Protein AF-A0A536VBP3-F1 (afdb_monomer_lite)

Structure (mmCIF, N/CA/C/O backbone):
data_AF-A0A536VBP3-F1
#
_entry.id   AF-A0A536VBP3-F1
#
loop_
_atom_site.group_PDB
_atom_site.id
_atom_site.type_symbol
_atom_site.label_atom_id
_atom_site.label_alt_id
_atom_site.label_comp_id
_atom_site.label_asym_id
_atom_site.label_entity_id
_atom_site.label_seq_id
_atom_site.pdbx_PDB_ins_code
_atom_site.Cartn_x
_atom_site.Cartn_y
_atom_site.Cartn_z
_atom_site.occupancy
_atom_site.B_iso_or_equiv
_atom_site.auth_seq_id
_atom_site.auth_comp_id
_atom_site.auth_asym_id
_atom_site.auth_atom_id
_atom_site.pdbx_PDB_model_num
ATOM 1 N N . MET A 1 1 ? 56.788 -30.185 -2.863 1.00 43.50 1 MET A N 1
ATOM 2 C CA . MET A 1 1 ? 56.170 -29.031 -3.550 1.00 43.50 1 MET A CA 1
ATOM 3 C C . MET A 1 1 ? 54.667 -29.224 -3.449 1.00 43.50 1 MET A C 1
ATOM 5 O O . MET A 1 1 ? 54.115 -30.007 -4.206 1.00 43.50 1 MET A O 1
ATOM 9 N N . ASN A 1 2 ? 54.040 -28.633 -2.430 1.00 48.50 2 ASN A N 1
ATOM 10 C CA . ASN A 1 2 ? 52.617 -28.826 -2.147 1.00 48.50 2 ASN A CA 1
ATOM 11 C C . ASN A 1 2 ? 51.813 -27.799 -2.945 1.00 48.50 2 ASN A C 1
ATOM 13 O O . ASN A 1 2 ? 51.973 -26.596 -2.748 1.00 48.50 2 ASN A O 1
ATOM 17 N N . THR A 1 3 ? 50.977 -28.272 -3.861 1.00 55.91 3 THR A N 1
ATOM 18 C CA . THR A 1 3 ? 50.071 -27.443 -4.655 1.00 55.91 3 THR A CA 1
ATOM 19 C C . THR A 1 3 ? 48.880 -27.025 -3.797 1.00 55.91 3 THR A C 1
ATOM 21 O O . THR A 1 3 ? 48.034 -27.851 -3.457 1.00 55.91 3 THR A O 1
ATOM 24 N N . LEU A 1 4 ? 48.815 -25.740 -3.437 1.00 55.19 4 LEU A N 1
ATOM 25 C CA . LEU A 1 4 ? 47.603 -25.123 -2.903 1.00 55.19 4 LEU A CA 1
ATOM 26 C C . LEU A 1 4 ? 46.527 -25.162 -3.997 1.00 55.19 4 LEU A C 1
ATOM 28 O O . LEU A 1 4 ? 46.680 -24.530 -5.041 1.00 55.19 4 LEU A O 1
ATOM 32 N N . HIS A 1 5 ? 45.443 -25.900 -3.759 1.00 58.69 5 HIS A N 1
ATOM 33 C CA . HIS A 1 5 ? 44.241 -25.819 -4.583 1.00 58.69 5 HIS A CA 1
ATOM 34 C C . HIS A 1 5 ? 43.593 -24.438 -4.374 1.00 58.69 5 HIS A C 1
ATOM 36 O O . HIS A 1 5 ? 43.275 -24.097 -3.230 1.00 58.69 5 HIS A O 1
ATOM 42 N N . PRO A 1 6 ? 43.377 -23.631 -5.428 1.00 61.91 6 PRO A N 1
ATOM 43 C CA . PRO A 1 6 ? 42.576 -22.426 -5.301 1.00 61.91 6 PRO A CA 1
ATOM 44 C C . PRO A 1 6 ? 41.140 -22.843 -4.978 1.00 61.91 6 PRO A C 1
ATOM 46 O O . PRO A 1 6 ? 40.541 -23.640 -5.699 1.00 61.91 6 PRO A O 1
ATOM 49 N N . SER A 1 7 ? 40.605 -22.317 -3.875 1.00 60.69 7 SER A N 1
ATOM 50 C CA . SER A 1 7 ? 39.189 -22.417 -3.524 1.00 60.69 7 SER A CA 1
ATOM 51 C C . SER A 1 7 ? 38.380 -21.709 -4.610 1.00 60.69 7 SER A C 1
ATOM 53 O O . SER A 1 7 ? 38.203 -20.489 -4.599 1.00 60.69 7 SER A O 1
ATOM 55 N N . THR A 1 8 ? 37.974 -22.465 -5.623 1.00 67.31 8 THR A N 1
ATOM 56 C CA . THR A 1 8 ? 37.068 -21.994 -6.655 1.00 67.31 8 THR A CA 1
ATOM 57 C C . THR A 1 8 ? 35.692 -21.925 -6.024 1.00 67.31 8 THR A C 1
ATOM 59 O O . THR A 1 8 ? 35.078 -22.946 -5.728 1.00 67.31 8 THR A O 1
ATOM 62 N N . TRP A 1 9 ? 35.197 -20.708 -5.811 1.00 64.94 9 TRP A N 1
ATOM 63 C CA . TRP A 1 9 ? 33.783 -20.457 -5.567 1.00 64.94 9 TRP A CA 1
ATOM 64 C C . TRP A 1 9 ? 32.998 -20.884 -6.820 1.00 64.94 9 TRP A C 1
ATOM 66 O O . TRP A 1 9 ? 32.639 -20.056 -7.655 1.00 64.94 9 TRP A O 1
ATOM 76 N N . GLN A 1 10 ? 32.795 -22.193 -7.011 1.00 64.38 10 GLN A N 1
ATOM 77 C CA . GLN A 1 10 ? 31.894 -22.715 -8.030 1.00 64.38 10 GLN A CA 1
ATOM 78 C C . GLN A 1 10 ? 30.483 -22.294 -7.628 1.00 64.38 10 GLN A C 1
ATOM 80 O O . GLN A 1 10 ? 29.873 -22.882 -6.735 1.00 64.38 10 GLN A O 1
ATOM 85 N N . MET A 1 11 ? 29.954 -21.267 -8.293 1.00 59.00 11 MET A N 1
ATOM 86 C CA . MET A 1 11 ? 28.518 -21.050 -8.266 1.00 59.00 11 MET A CA 1
ATOM 87 C C . MET A 1 11 ? 27.846 -22.264 -8.916 1.00 59.00 11 MET A C 1
ATOM 89 O O . MET A 1 11 ? 28.272 -22.692 -9.994 1.00 59.00 11 MET A O 1
ATOM 93 N N . PRO A 1 12 ? 26.812 -22.840 -8.290 1.00 68.12 12 PRO A N 1
ATOM 94 C CA . PRO A 1 12 ? 26.062 -23.916 -8.908 1.00 68.12 12 PRO A CA 1
ATOM 95 C C . PRO A 1 12 ? 25.467 -23.408 -10.228 1.00 68.12 12 PRO A C 1
ATOM 97 O O . PRO A 1 12 ? 24.874 -22.331 -10.288 1.00 68.12 12 PRO A O 1
ATOM 100 N N . HIS A 1 13 ? 25.648 -24.186 -11.294 1.00 68.88 13 HIS A N 1
ATOM 101 C CA . HIS A 1 13 ? 25.190 -23.897 -12.661 1.00 68.88 13 HIS A CA 1
ATOM 102 C C . HIS A 1 13 ? 23.710 -23.481 -12.713 1.00 68.88 13 HIS A C 1
ATOM 104 O O . HIS A 1 13 ? 23.339 -22.583 -13.462 1.00 68.88 13 HIS A O 1
ATOM 110 N N . THR A 1 14 ? 22.894 -24.026 -11.807 1.00 74.19 14 THR A N 1
ATOM 111 C CA . THR A 1 14 ? 21.483 -23.664 -11.630 1.00 74.19 14 THR A CA 1
ATOM 112 C C . THR A 1 14 ? 21.259 -22.170 -11.369 1.00 74.19 14 THR A C 1
ATOM 114 O O . THR A 1 14 ? 20.297 -21.597 -11.883 1.00 74.19 14 THR A O 1
ATOM 117 N N . MET A 1 15 ? 22.142 -21.517 -10.606 1.00 74.44 15 MET A N 1
ATOM 118 C CA . MET A 1 15 ? 22.058 -20.082 -10.318 1.00 74.44 15 MET A CA 1
ATOM 119 C C . MET A 1 15 ? 22.503 -19.245 -11.517 1.00 74.44 15 MET A C 1
ATOM 121 O O . MET A 1 15 ? 21.865 -18.240 -11.826 1.00 74.44 15 MET A O 1
ATOM 125 N N . ALA A 1 16 ? 23.545 -19.675 -12.233 1.00 78.19 16 ALA A N 1
ATOM 126 C CA . ALA A 1 16 ? 24.001 -19.000 -13.448 1.00 78.19 16 ALA A CA 1
ATOM 127 C C . ALA A 1 16 ? 22.914 -19.015 -14.539 1.00 78.19 16 ALA A C 1
ATOM 129 O O . ALA A 1 16 ? 22.615 -17.976 -15.133 1.00 78.19 16 ALA A O 1
ATOM 130 N N . ASP A 1 17 ? 22.240 -20.153 -14.719 1.00 83.12 17 ASP A N 1
ATOM 131 C CA . ASP A 1 17 ? 21.129 -20.303 -15.664 1.00 83.12 17 ASP A CA 1
ATOM 132 C C . ASP A 1 17 ? 19.895 -19.493 -15.246 1.00 83.12 17 ASP A C 1
ATOM 134 O O . ASP A 1 17 ? 19.167 -18.950 -16.084 1.00 83.12 17 ASP A O 1
ATOM 138 N N . ALA A 1 18 ? 19.626 -19.401 -13.940 1.00 83.81 18 ALA A N 1
ATOM 139 C CA . ALA A 1 18 ? 18.545 -18.574 -13.411 1.00 83.81 18 ALA A CA 1
ATOM 140 C C . ALA A 1 18 ? 18.798 -17.081 -13.677 1.00 83.81 18 ALA A C 1
ATOM 142 O O . ALA A 1 18 ? 17.905 -16.386 -14.165 1.00 83.81 18 ALA A O 1
ATOM 143 N N . ILE A 1 19 ? 20.023 -16.603 -13.439 1.00 83.81 19 ILE A N 1
ATOM 144 C CA . ILE A 1 19 ? 20.420 -15.213 -13.705 1.00 83.81 19 ILE A CA 1
ATOM 145 C C . ILE A 1 19 ? 20.365 -14.916 -15.208 1.00 83.81 19 ILE A C 1
ATOM 147 O O . ILE A 1 19 ? 19.838 -13.876 -15.608 1.00 83.81 19 ILE A O 1
ATOM 151 N N . GLY A 1 20 ? 20.855 -15.831 -16.051 1.00 85.69 20 GLY A N 1
ATOM 152 C CA . GLY A 1 20 ? 20.812 -15.691 -17.507 1.00 85.69 20 GLY A CA 1
ATOM 153 C C . GLY A 1 20 ? 19.384 -15.548 -18.039 1.00 85.69 20 GLY A C 1
ATOM 154 O O . GLY A 1 20 ? 19.092 -14.619 -18.796 1.00 85.69 20 GLY A O 1
ATOM 155 N N . ARG A 1 21 ? 18.465 -16.405 -17.575 1.00 87.50 21 ARG A N 1
ATOM 156 C CA . ARG A 1 21 ? 17.038 -16.343 -17.936 1.00 87.50 21 ARG A CA 1
ATOM 157 C C . ARG A 1 21 ? 16.358 -15.075 -17.429 1.00 87.50 21 ARG A C 1
ATOM 159 O O . ARG A 1 21 ? 15.636 -14.438 -18.192 1.00 87.50 21 ARG A O 1
ATOM 166 N N . ALA A 1 22 ? 16.620 -14.674 -16.185 1.00 87.06 22 ALA A N 1
ATOM 167 C CA . ALA A 1 22 ? 16.072 -13.442 -15.619 1.00 87.06 22 ALA A CA 1
ATOM 168 C C . ALA A 1 22 ? 16.531 -12.204 -16.404 1.00 87.06 22 ALA A C 1
ATOM 170 O O . ALA A 1 22 ? 15.736 -11.315 -16.701 1.00 87.06 22 ALA A O 1
ATOM 171 N N . ARG A 1 23 ? 17.807 -12.172 -16.799 1.00 86.12 23 ARG A N 1
ATOM 172 C CA . ARG A 1 23 ? 18.387 -11.089 -17.593 1.00 86.12 23 ARG A CA 1
ATOM 173 C C . ARG A 1 23 ? 17.796 -11.046 -19.004 1.00 86.12 23 ARG A C 1
ATOM 175 O O . ARG A 1 23 ? 17.432 -9.969 -19.466 1.00 86.12 23 ARG A O 1
ATOM 182 N N . ALA A 1 24 ? 17.651 -12.194 -19.666 1.00 87.38 24 ALA A N 1
ATOM 183 C CA . ALA A 1 24 ? 17.015 -12.281 -20.982 1.00 87.38 24 ALA A CA 1
ATOM 184 C C . ALA A 1 24 ? 15.549 -11.821 -20.940 1.00 87.38 24 ALA A C 1
ATOM 186 O O . ALA A 1 24 ? 15.132 -11.016 -21.772 1.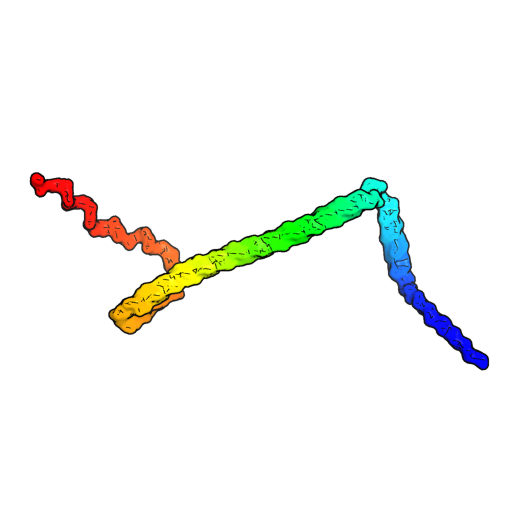00 87.38 24 ALA A O 1
ATOM 187 N N . TRP A 1 25 ? 14.798 -12.260 -19.926 1.00 88.38 25 TRP A N 1
ATOM 188 C CA . TRP A 1 25 ? 13.436 -11.793 -19.684 1.00 88.38 25 TRP A CA 1
ATOM 189 C C . TRP A 1 25 ? 13.399 -10.278 -19.470 1.00 88.38 25 TRP A C 1
ATOM 191 O O . TRP A 1 25 ? 12.618 -9.610 -20.139 1.00 88.38 25 TRP A O 1
ATOM 201 N N . TRP A 1 26 ? 14.300 -9.725 -18.647 1.00 83.44 26 TRP A N 1
ATOM 202 C CA . TRP A 1 26 ? 14.392 -8.286 -18.372 1.00 83.44 26 TRP A CA 1
ATOM 203 C C . TRP A 1 26 ? 14.591 -7.445 -19.638 1.00 83.44 26 TRP A C 1
ATOM 205 O O . TRP A 1 26 ? 13.927 -6.426 -19.830 1.00 83.44 26 TRP A O 1
ATOM 215 N N . PHE A 1 27 ? 15.471 -7.881 -20.542 1.00 84.62 27 PHE A N 1
ATOM 216 C CA . PHE A 1 27 ? 15.682 -7.207 -21.826 1.00 84.62 27 PHE A CA 1
ATOM 217 C C . PHE A 1 27 ? 14.519 -7.385 -22.813 1.00 84.62 27 PHE A C 1
ATOM 219 O O . PHE A 1 27 ? 14.403 -6.587 -23.745 1.00 84.62 27 PHE A O 1
ATOM 226 N N . GLY A 1 28 ? 13.647 -8.369 -22.586 1.00 85.62 28 GLY A N 1
ATOM 227 C CA . GLY A 1 28 ? 12.396 -8.560 -23.317 1.00 85.62 28 GLY A CA 1
ATOM 228 C C . GLY A 1 28 ? 11.271 -7.602 -22.907 1.00 85.62 28 GLY A C 1
ATOM 229 O O . GLY A 1 28 ? 10.297 -7.479 -23.646 1.00 85.62 28 GLY A O 1
ATOM 230 N N . LEU A 1 29 ? 11.385 -6.888 -21.775 1.00 84.44 29 LEU A N 1
ATOM 231 C CA . LEU A 1 29 ? 10.366 -5.915 -21.370 1.00 84.44 29 LEU A CA 1
ATOM 232 C C . LEU A 1 29 ? 10.373 -4.664 -22.267 1.00 84.44 29 LEU A C 1
ATOM 234 O O . LEU A 1 29 ? 11.438 -4.248 -22.755 1.00 84.44 29 LEU A O 1
ATOM 238 N N . PRO A 1 30 ? 9.209 -4.002 -22.429 1.00 83.50 30 PRO A N 1
ATOM 239 C CA . PRO A 1 30 ? 9.112 -2.759 -23.178 1.00 83.50 30 PRO A CA 1
ATOM 240 C C . PRO A 1 30 ? 10.097 -1.706 -22.646 1.00 83.50 30 PRO A C 1
ATOM 242 O O . PRO A 1 30 ? 10.326 -1.627 -21.434 1.00 83.50 30 PRO A O 1
ATOM 245 N N . PRO A 1 31 ? 10.666 -0.860 -23.523 1.00 76.75 31 PRO A N 1
ATOM 246 C CA . PRO A 1 31 ? 11.672 0.126 -23.132 1.00 76.75 31 PRO A CA 1
ATOM 247 C C . PRO A 1 31 ? 11.154 1.114 -22.079 1.00 76.75 31 PRO A C 1
ATOM 249 O O . PRO A 1 31 ? 11.924 1.528 -21.220 1.00 76.75 31 PRO A O 1
ATOM 252 N N . ALA A 1 32 ? 9.850 1.416 -22.079 1.00 76.50 32 ALA A N 1
ATOM 253 C CA . ALA A 1 32 ? 9.206 2.267 -21.076 1.00 76.50 32 ALA A CA 1
ATOM 254 C C . ALA A 1 32 ? 9.386 1.742 -19.638 1.00 76.50 32 ALA A C 1
ATOM 256 O O . ALA A 1 32 ? 9.676 2.518 -18.730 1.00 76.50 32 ALA A O 1
ATOM 257 N N . VAL A 1 33 ? 9.297 0.422 -19.447 1.00 79.38 33 VAL A N 1
ATOM 258 C CA . VAL A 1 33 ? 9.384 -0.248 -18.135 1.00 79.38 33 VAL A CA 1
ATOM 259 C C . VAL A 1 33 ? 10.832 -0.327 -17.635 1.00 79.38 33 VAL A C 1
ATOM 261 O O . VAL A 1 33 ? 11.085 -0.369 -16.436 1.00 79.38 33 VAL A O 1
ATOM 264 N N . ARG A 1 34 ? 11.799 -0.316 -18.562 1.00 76.81 34 ARG A N 1
ATOM 265 C CA . ARG A 1 34 ? 13.239 -0.339 -18.266 1.00 76.81 34 ARG A CA 1
ATOM 266 C C . ARG A 1 34 ? 13.827 1.038 -17.970 1.00 76.81 34 ARG A C 1
ATOM 268 O O . ARG A 1 34 ? 15.014 1.131 -17.658 1.00 76.81 34 ARG A O 1
ATOM 275 N N . THR A 1 35 ? 13.037 2.104 -18.077 1.00 82.56 35 THR A N 1
ATOM 276 C CA . THR A 1 35 ? 13.527 3.440 -17.737 1.00 82.56 35 THR A CA 1
ATOM 277 C C . THR A 1 35 ? 13.765 3.557 -16.227 1.00 82.56 35 THR A C 1
ATOM 279 O O . THR A 1 35 ? 12.967 3.048 -15.435 1.00 82.56 35 THR A O 1
ATOM 282 N N . PRO A 1 36 ? 14.829 4.261 -15.792 1.00 83.00 36 PRO A N 1
ATOM 283 C CA . PRO A 1 36 ? 15.054 4.516 -14.370 1.00 83.00 36 PRO A CA 1
ATOM 284 C C . PRO A 1 36 ? 13.878 5.279 -13.746 1.00 83.00 36 PRO A C 1
ATOM 286 O O . PRO A 1 36 ? 13.546 5.050 -12.589 1.00 83.00 36 PRO A O 1
ATOM 289 N N . ALA A 1 37 ? 13.194 6.115 -14.535 1.00 86.06 37 ALA A N 1
ATOM 290 C CA . ALA A 1 37 ? 11.975 6.798 -14.122 1.00 86.06 37 ALA A CA 1
ATOM 291 C C . ALA A 1 37 ? 10.876 5.813 -13.698 1.00 86.06 37 ALA A C 1
ATOM 293 O O . ALA A 1 37 ? 10.328 5.967 -12.614 1.00 86.06 37 ALA A O 1
ATOM 294 N N . TRP A 1 38 ? 10.608 4.766 -14.488 1.00 87.50 38 TRP A N 1
ATOM 295 C CA . TRP A 1 38 ? 9.592 3.763 -14.153 1.00 87.50 38 TRP A CA 1
ATOM 296 C C . TRP A 1 38 ? 9.901 3.020 -12.849 1.00 87.50 38 TRP A C 1
ATOM 298 O O . TRP A 1 38 ? 9.017 2.831 -12.013 1.00 87.50 38 TRP A O 1
ATOM 308 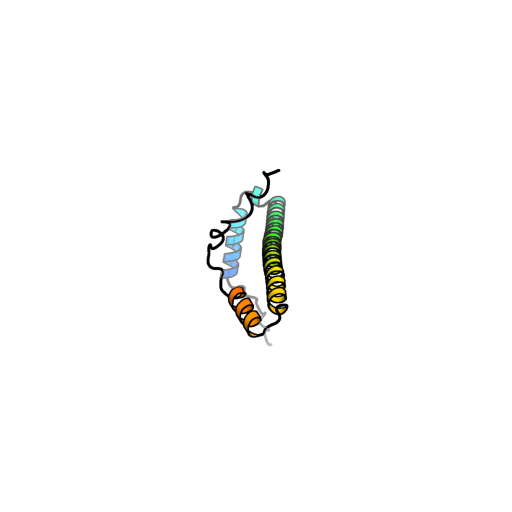N N . VAL A 1 39 ? 11.169 2.652 -12.643 1.00 86.75 39 VAL A N 1
ATOM 309 C CA . VAL A 1 39 ? 11.626 2.009 -11.401 1.00 86.75 39 VAL A CA 1
ATOM 310 C C . VAL A 1 39 ? 11.428 2.938 -10.201 1.00 86.75 39 VAL A C 1
ATOM 312 O O . VAL A 1 39 ? 10.912 2.504 -9.172 1.00 86.75 39 VAL A O 1
ATOM 315 N N . ILE A 1 40 ? 11.771 4.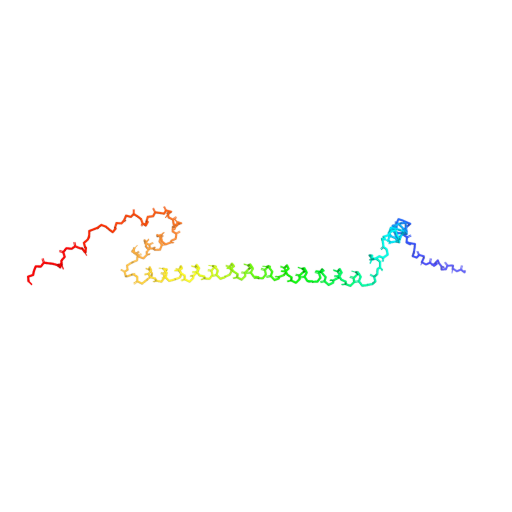222 -10.338 1.00 91.00 40 ILE A N 1
ATOM 316 C CA . ILE A 1 40 ? 11.567 5.229 -9.287 1.00 91.00 40 ILE A CA 1
ATOM 317 C C . ILE A 1 40 ? 10.073 5.406 -8.992 1.00 91.00 40 ILE A C 1
ATOM 319 O O . ILE A 1 40 ? 9.679 5.391 -7.828 1.00 91.00 40 ILE A O 1
ATOM 323 N N . THR A 1 41 ? 9.225 5.517 -10.017 1.00 92.69 41 THR A N 1
ATOM 324 C CA . THR A 1 41 ? 7.771 5.657 -9.850 1.00 92.69 41 THR A CA 1
ATOM 325 C C . THR A 1 41 ? 7.171 4.451 -9.132 1.00 92.69 41 THR A C 1
ATOM 327 O O . THR A 1 41 ? 6.401 4.629 -8.190 1.00 92.69 41 THR A O 1
ATOM 330 N N . MET A 1 42 ? 7.554 3.231 -9.520 1.00 92.31 42 MET A N 1
ATOM 331 C CA . MET A 1 42 ? 7.116 2.007 -8.844 1.00 92.31 42 MET A CA 1
ATOM 332 C C . MET A 1 42 ? 7.607 1.951 -7.397 1.00 92.31 42 MET A C 1
ATOM 334 O O . MET A 1 42 ? 6.831 1.623 -6.503 1.00 92.31 42 MET A O 1
ATOM 338 N N . SER A 1 43 ? 8.861 2.327 -7.140 1.00 92.81 43 SER A N 1
ATOM 339 C CA . SER A 1 43 ? 9.402 2.382 -5.780 1.00 92.81 43 SER A CA 1
ATOM 340 C C . SER A 1 43 ? 8.631 3.369 -4.903 1.00 92.81 43 SER A C 1
ATOM 342 O O . SER A 1 43 ? 8.307 3.042 -3.764 1.00 92.81 43 SER A O 1
ATOM 344 N N . LEU A 1 44 ? 8.305 4.556 -5.421 1.00 96.00 44 LEU A N 1
ATOM 345 C CA . LEU A 1 44 ? 7.503 5.549 -4.704 1.00 96.00 44 LEU A CA 1
ATOM 346 C C . LEU A 1 44 ? 6.086 5.038 -4.436 1.00 96.00 44 LEU A C 1
ATOM 348 O O . LEU A 1 44 ? 5.603 5.165 -3.315 1.00 96.00 44 LEU A O 1
ATOM 352 N N . LEU A 1 45 ? 5.445 4.419 -5.431 1.00 95.88 45 LEU A N 1
ATOM 353 C CA . LEU A 1 45 ? 4.130 3.790 -5.286 1.00 95.88 45 LEU A CA 1
ATOM 354 C C . LEU A 1 45 ? 4.125 2.739 -4.176 1.00 95.88 45 LEU A C 1
ATOM 356 O O . LEU A 1 45 ? 3.233 2.754 -3.333 1.00 95.88 45 LEU A O 1
ATOM 360 N N . VAL A 1 46 ? 5.132 1.866 -4.143 1.00 95.69 46 VAL A N 1
ATOM 361 C CA . VAL A 1 46 ? 5.283 0.853 -3.092 1.00 95.69 46 VAL A CA 1
ATOM 362 C C . VAL A 1 46 ? 5.456 1.521 -1.729 1.00 95.69 46 VAL A C 1
ATOM 364 O O . VAL A 1 46 ? 4.714 1.197 -0.807 1.00 95.69 46 VAL A O 1
ATOM 367 N N . CYS A 1 47 ? 6.355 2.501 -1.596 1.00 96.06 47 CYS A N 1
ATOM 368 C CA . CYS A 1 47 ? 6.540 3.235 -0.341 1.00 96.06 47 CYS A CA 1
ATOM 369 C C . CYS A 1 47 ? 5.242 3.892 0.147 1.00 96.06 47 CYS A C 1
ATOM 371 O O . CYS A 1 47 ? 4.907 3.773 1.324 1.00 96.06 47 CYS A O 1
ATOM 373 N N . LEU A 1 48 ? 4.490 4.543 -0.747 1.00 95.50 48 LEU A N 1
ATOM 374 C CA . LEU A 1 48 ? 3.194 5.139 -0.425 1.00 95.50 48 LEU A CA 1
ATOM 375 C C . LEU A 1 48 ? 2.182 4.080 0.015 1.00 95.50 48 LEU A C 1
ATOM 377 O O . LEU A 1 48 ? 1.487 4.282 1.007 1.00 95.50 48 LEU A O 1
ATOM 381 N N . LEU A 1 49 ? 2.123 2.940 -0.675 1.00 95.06 49 LEU A N 1
ATOM 382 C CA . LEU A 1 49 ? 1.226 1.841 -0.328 1.00 95.06 49 LEU A CA 1
ATOM 383 C C . LEU A 1 49 ? 1.535 1.286 1.069 1.00 95.06 49 LEU A C 1
ATOM 385 O O . LEU A 1 49 ? 0.614 1.083 1.856 1.00 95.06 49 LEU A O 1
ATOM 389 N N . LEU A 1 50 ? 2.818 1.093 1.400 1.00 95.00 50 LEU A N 1
ATOM 390 C CA . LEU A 1 50 ? 3.239 0.684 2.743 1.00 95.00 50 LEU A CA 1
ATOM 391 C C . LEU A 1 50 ? 2.844 1.723 3.797 1.00 95.00 50 LEU A C 1
ATOM 393 O O . LEU A 1 50 ? 2.331 1.354 4.852 1.00 95.00 50 LEU A O 1
ATOM 397 N N . LEU A 1 51 ? 3.045 3.011 3.509 1.00 94.38 51 LEU A N 1
ATOM 398 C CA . LEU A 1 51 ? 2.677 4.099 4.415 1.00 94.38 51 LEU A CA 1
ATOM 399 C C . LEU A 1 51 ? 1.168 4.123 4.681 1.00 94.38 51 LEU A C 1
ATOM 401 O O . LEU A 1 51 ? 0.737 4.245 5.826 1.00 94.38 51 LEU A O 1
ATOM 405 N N . VAL A 1 52 ? 0.364 3.960 3.629 1.00 91.19 52 VAL A N 1
ATOM 406 C CA . VAL A 1 52 ? -1.098 3.900 3.725 1.00 91.19 52 VAL A CA 1
ATOM 407 C C . VAL A 1 52 ? -1.538 2.655 4.486 1.00 91.19 52 VAL A C 1
ATOM 409 O O . VAL A 1 52 ? -2.381 2.761 5.371 1.00 91.19 52 VAL A O 1
ATOM 412 N N . ALA A 1 53 ? -0.966 1.486 4.197 1.00 87.00 53 ALA A N 1
ATOM 413 C CA . ALA A 1 53 ? -1.283 0.252 4.910 1.00 87.00 53 ALA A CA 1
ATOM 414 C C . ALA A 1 53 ? -0.970 0.374 6.408 1.00 87.00 53 ALA A C 1
ATOM 416 O O . ALA A 1 53 ? -1.797 0.020 7.248 1.00 87.00 53 ALA A O 1
ATOM 417 N N . PHE A 1 54 ? 0.178 0.958 6.751 1.00 86.12 54 PHE A N 1
ATOM 418 C CA . PHE A 1 54 ? 0.534 1.254 8.134 1.00 86.12 54 PHE A CA 1
ATOM 419 C C . PHE A 1 54 ? -0.471 2.217 8.782 1.00 86.12 54 PHE A C 1
ATOM 421 O O . PHE A 1 54 ? -0.969 1.958 9.877 1.00 86.12 54 PHE A O 1
ATOM 428 N N . HIS A 1 55 ? -0.845 3.286 8.078 1.00 83.44 55 HIS A N 1
ATOM 429 C CA . HIS A 1 55 ? -1.839 4.242 8.557 1.00 83.44 55 HIS A CA 1
ATOM 430 C C . HIS A 1 55 ? -3.221 3.601 8.779 1.00 83.44 55 HIS A C 1
ATOM 432 O O . HIS A 1 55 ? -3.906 3.910 9.755 1.00 83.44 55 HIS A O 1
ATOM 438 N N . GLN A 1 56 ? -3.635 2.672 7.915 1.00 80.06 56 GLN A N 1
ATOM 439 C CA . GLN A 1 56 ? -4.876 1.914 8.085 1.00 80.06 56 GLN A CA 1
ATOM 440 C C . GLN A 1 56 ? -4.830 1.067 9.361 1.00 80.06 56 GLN A C 1
ATOM 442 O O . GLN A 1 56 ? -5.744 1.139 10.173 1.00 80.06 56 GLN A O 1
ATOM 447 N N . VAL A 1 57 ? -3.742 0.334 9.604 1.00 76.00 57 VAL A N 1
ATOM 448 C CA . VAL A 1 57 ? -3.601 -0.498 10.813 1.00 76.00 57 VAL A CA 1
ATOM 449 C C . VAL A 1 57 ? -3.613 0.354 12.088 1.00 76.00 57 VAL A C 1
ATOM 451 O O . VAL A 1 57 ? -4.295 0.019 13.060 1.00 76.00 57 VAL A O 1
ATOM 454 N N . VAL A 1 58 ? -2.918 1.493 12.085 1.00 72.69 58 VAL A N 1
ATOM 455 C CA . VAL A 1 58 ? -2.889 2.400 13.243 1.00 72.69 58 VAL A CA 1
ATOM 456 C C . VAL A 1 58 ? -4.256 3.054 13.472 1.00 72.69 58 VAL A C 1
ATOM 458 O O . VAL A 1 58 ? -4.754 3.065 14.591 1.00 72.69 58 VAL A O 1
ATOM 461 N N . SER A 1 59 ? -4.924 3.544 12.428 1.00 62.59 59 SER A N 1
ATOM 462 C CA . SER A 1 59 ? -6.245 4.175 12.584 1.00 62.59 59 SER A CA 1
ATOM 463 C C . SER A 1 59 ? -7.341 3.189 13.012 1.00 62.59 59 SER A C 1
ATOM 465 O O . SER A 1 59 ? -8.193 3.536 13.831 1.00 62.59 59 SER A O 1
ATOM 467 N N . GLN A 1 60 ? -7.304 1.947 12.522 1.00 61.00 60 GLN A N 1
ATOM 468 C CA . GLN A 1 60 ? -8.226 0.887 12.940 1.00 61.00 60 GLN A CA 1
ATOM 469 C C . GLN A 1 60 ? -7.999 0.483 14.405 1.00 61.00 60 GLN A C 1
ATOM 471 O O . GLN A 1 60 ? -8.962 0.347 15.159 1.00 61.00 60 GLN A O 1
ATOM 476 N N . SER A 1 61 ? -6.741 0.363 14.840 1.00 58.12 61 SER A N 1
ATOM 477 C CA . SER A 1 61 ? -6.406 0.028 16.233 1.00 58.12 61 SER A CA 1
ATOM 478 C C . SER A 1 61 ? -6.716 1.164 17.214 1.00 58.12 61 SER A C 1
ATOM 480 O O . SER A 1 61 ? -7.189 0.901 18.319 1.00 58.12 61 SER A O 1
ATOM 482 N N . VAL A 1 62 ? -6.554 2.428 16.809 1.00 59.56 62 VAL A N 1
ATOM 483 C CA . VAL A 1 62 ? -6.968 3.586 17.620 1.00 59.56 62 VAL A CA 1
ATOM 484 C C . VAL A 1 62 ? -8.491 3.660 17.743 1.00 59.56 62 VAL A C 1
ATOM 486 O O . VAL A 1 62 ? -8.985 3.853 18.850 1.00 59.56 62 VAL A O 1
ATOM 489 N N . ARG A 1 63 ? -9.254 3.418 16.665 1.00 54.50 63 ARG A N 1
ATOM 490 C CA . ARG A 1 63 ? -10.729 3.359 16.739 1.00 54.50 63 ARG A CA 1
ATOM 491 C C . ARG A 1 63 ? -11.229 2.222 17.629 1.00 54.50 63 ARG A C 1
ATOM 493 O O . ARG A 1 63 ? -12.170 2.415 18.391 1.00 54.50 63 ARG A O 1
ATOM 500 N N . GLN A 1 64 ? -10.592 1.052 17.576 1.00 52.28 64 GLN A N 1
ATOM 501 C CA . GLN A 1 64 ? -10.894 -0.042 18.505 1.00 52.28 64 GLN A CA 1
ATOM 502 C C . GLN A 1 64 ? -10.516 0.316 19.952 1.00 52.28 64 GLN A C 1
ATOM 504 O O . GLN A 1 64 ? -11.258 -0.014 20.874 1.00 52.28 64 GLN A O 1
ATOM 509 N N . GLY A 1 65 ? -9.415 1.045 20.160 1.00 54.88 65 GLY A N 1
ATOM 510 C CA . GLY A 1 65 ? -9.006 1.559 21.468 1.00 54.88 65 GLY A CA 1
ATOM 511 C C . GLY A 1 65 ? -9.955 2.616 22.042 1.00 54.88 65 GLY A C 1
ATOM 512 O O . GLY A 1 65 ? -10.228 2.599 23.241 1.00 54.88 65 GLY A O 1
ATOM 513 N N . GLU A 1 66 ? -10.504 3.500 21.209 1.00 53.53 66 GLU A N 1
ATOM 514 C CA . GLU A 1 66 ? -11.533 4.464 21.617 1.00 53.53 66 GLU A CA 1
ATOM 515 C C . GLU A 1 66 ? -12.857 3.774 21.955 1.00 53.53 66 GLU A C 1
ATOM 517 O O . GLU A 1 66 ? -13.435 4.070 22.999 1.00 53.53 66 GLU A O 1
ATOM 522 N N . LEU A 1 67 ? -13.302 2.806 21.144 1.00 58.25 67 LEU A N 1
ATOM 523 C CA . LEU A 1 67 ? -14.513 2.026 21.427 1.00 58.25 67 LEU A CA 1
ATOM 524 C C . LEU A 1 67 ? -14.385 1.225 22.730 1.00 58.25 67 LEU A C 1
ATOM 526 O O . LEU A 1 67 ? -15.304 1.234 23.550 1.00 58.25 67 LEU A O 1
ATOM 530 N N . LEU A 1 68 ? -13.228 0.602 22.971 1.00 57.31 68 LEU A N 1
ATOM 531 C CA . LEU A 1 68 ? -12.948 -0.082 24.234 1.00 57.31 68 LEU A CA 1
ATOM 532 C C . LEU A 1 68 ? -12.900 0.898 25.410 1.00 57.31 68 LEU A C 1
ATOM 534 O O . LEU A 1 68 ? -13.439 0.598 26.471 1.00 57.31 68 LEU A O 1
ATOM 538 N N . ARG A 1 69 ? -12.315 2.092 25.246 1.00 54.75 69 ARG A N 1
ATOM 539 C CA . ARG A 1 69 ? -12.308 3.099 26.316 1.00 54.75 69 ARG A CA 1
ATOM 540 C C . ARG A 1 69 ? -13.702 3.627 26.633 1.00 54.75 69 ARG A C 1
ATOM 542 O O . ARG A 1 69 ? -13.999 3.771 27.811 1.00 54.75 69 ARG A O 1
ATOM 549 N N . MET A 1 70 ? -14.559 3.853 25.639 1.00 56.56 70 MET A N 1
ATOM 550 C CA . MET A 1 70 ? -15.945 4.290 25.863 1.00 56.56 70 MET A CA 1
ATOM 551 C C . MET A 1 70 ? -16.798 3.215 26.554 1.00 56.56 70 MET A C 1
ATOM 553 O O . MET A 1 70 ? -17.627 3.529 27.411 1.00 56.56 70 MET A O 1
ATOM 557 N N . GLN A 1 71 ? -16.581 1.935 26.238 1.00 58.12 71 GLN A N 1
ATOM 558 C CA . GLN A 1 71 ? -17.244 0.836 26.948 1.00 58.12 71 GLN A CA 1
ATOM 559 C C . GLN A 1 71 ? -16.718 0.673 28.379 1.00 58.12 71 GLN A C 1
ATOM 561 O O . GLN A 1 71 ? -17.498 0.467 29.304 1.00 58.12 71 GLN A O 1
ATOM 566 N N . VAL A 1 72 ? -15.409 0.826 28.595 1.00 59.47 72 VAL A N 1
ATOM 567 C CA . VAL A 1 72 ? -14.818 0.735 29.937 1.00 59.47 72 VAL A CA 1
ATOM 568 C C . VAL A 1 72 ? -15.244 1.909 30.820 1.00 59.47 72 VAL A C 1
ATOM 570 O O . VAL A 1 72 ? -15.526 1.691 31.994 1.00 59.47 72 VAL A O 1
ATOM 573 N N . THR A 1 73 ? -15.344 3.136 30.296 1.00 61.06 73 THR A N 1
ATOM 574 C CA . THR A 1 73 ? -15.805 4.287 31.092 1.00 61.06 73 THR A CA 1
ATOM 575 C C . THR A 1 73 ? -17.278 4.175 31.470 1.00 61.06 73 THR A C 1
ATOM 577 O O . THR A 1 73 ? -17.617 4.397 32.630 1.00 61.06 73 THR A O 1
ATOM 580 N N . SER A 1 74 ? -18.143 3.776 30.535 1.00 62.38 74 SER A N 1
ATOM 581 C CA . SER A 1 74 ? -19.573 3.574 30.812 1.00 62.38 74 SER A CA 1
ATOM 582 C C . SER A 1 74 ? -19.820 2.411 31.779 1.00 62.38 74 SER A C 1
ATOM 584 O O . SER A 1 74 ? -20.613 2.539 32.713 1.00 62.38 74 SER A O 1
ATOM 586 N N . HIS A 1 75 ? -19.080 1.308 31.638 1.00 64.31 75 HIS A N 1
ATOM 587 C CA . HIS A 1 75 ? -19.154 0.193 32.579 1.00 64.31 75 HIS A CA 1
ATOM 588 C C . HIS A 1 75 ? -18.610 0.573 33.966 1.00 64.31 75 HIS A C 1
ATOM 590 O O . HIS A 1 75 ? -19.206 0.223 34.982 1.00 64.31 75 HIS A O 1
ATOM 596 N N . ALA A 1 76 ? -17.512 1.333 34.036 1.00 64.50 76 ALA A N 1
ATOM 597 C CA . ALA A 1 76 ? -16.962 1.818 35.302 1.00 64.50 76 ALA A CA 1
ATOM 598 C C . ALA A 1 76 ? -17.933 2.759 36.036 1.00 64.50 76 ALA A C 1
ATOM 600 O O . ALA A 1 76 ? -18.068 2.654 37.257 1.00 64.50 76 ALA A O 1
ATOM 601 N N . GLU A 1 77 ? -18.650 3.627 35.315 1.00 70.62 77 GLU A N 1
ATOM 602 C CA . GLU A 1 77 ? -19.691 4.478 35.904 1.00 70.62 77 GLU A CA 1
ATOM 603 C C . GLU A 1 77 ? -20.850 3.639 36.467 1.00 70.62 77 GLU A C 1
ATOM 605 O O . GLU A 1 77 ? -21.268 3.842 37.610 1.00 70.62 77 GLU A O 1
ATOM 610 N N . ALA A 1 78 ? -21.334 2.648 35.713 1.00 71.00 78 ALA A N 1
ATOM 611 C CA . ALA A 1 78 ? -22.417 1.772 36.156 1.00 71.00 78 ALA A CA 1
ATOM 612 C C . ALA A 1 78 ? -22.021 0.906 37.370 1.00 71.00 78 ALA A C 1
ATOM 614 O O . ALA A 1 78 ? -22.793 0.781 38.326 1.00 71.00 78 ALA A O 1
ATOM 615 N N . VAL A 1 79 ? -20.789 0.383 37.396 1.00 76.75 79 VAL A N 1
ATOM 616 C CA . VAL A 1 79 ? -20.233 -0.337 38.555 1.00 76.75 79 VAL A CA 1
ATOM 617 C C . VAL A 1 79 ? -20.137 0.580 39.774 1.00 76.75 79 VAL A C 1
ATOM 619 O O . VAL A 1 79 ? -20.475 0.162 40.885 1.00 76.75 79 VAL A O 1
ATOM 622 N N . TRP A 1 80 ? -19.705 1.832 39.593 1.00 74.81 80 TRP A N 1
ATOM 623 C CA . TRP A 1 80 ? -19.633 2.803 40.685 1.00 74.81 80 TRP A CA 1
ATOM 624 C C . TRP A 1 80 ? -21.019 3.085 41.276 1.00 74.81 80 TRP A C 1
ATOM 626 O O . TRP A 1 80 ? -21.174 3.069 42.498 1.00 74.81 80 TRP A O 1
ATOM 636 N N . ARG A 1 81 ? -22.054 3.223 40.434 1.00 73.56 81 ARG A N 1
ATOM 637 C CA . ARG A 1 81 ? -23.437 3.391 40.907 1.00 73.56 81 ARG A CA 1
ATOM 638 C C . ARG A 1 81 ? -23.955 2.177 41.670 1.00 73.56 81 ARG A C 1
ATOM 640 O O . ARG A 1 81 ? -24.539 2.355 42.735 1.00 73.56 81 ARG A O 1
ATOM 647 N N . CYS A 1 82 ? -23.693 0.956 41.198 1.00 77.81 82 CYS A N 1
ATOM 648 C CA . CYS A 1 82 ? -24.062 -0.251 41.944 1.00 77.81 82 CYS A CA 1
ATOM 649 C C . CYS A 1 82 ? -23.342 -0.338 43.300 1.00 77.81 82 CYS A C 1
ATOM 651 O O . CYS A 1 82 ? -23.936 -0.784 44.280 1.00 77.81 82 CYS A O 1
ATOM 653 N N . ASN A 1 83 ? -22.085 0.113 43.383 1.00 75.00 83 ASN A N 1
ATOM 654 C CA . ASN A 1 83 ? -21.322 0.142 44.633 1.00 75.00 83 ASN A CA 1
ATOM 655 C C . ASN A 1 83 ? -21.773 1.234 45.614 1.00 75.00 83 ASN A C 1
ATOM 657 O O . ASN A 1 83 ? -21.566 1.067 46.815 1.00 75.00 83 ASN A O 1
ATOM 661 N N . ALA A 1 84 ? -22.394 2.312 45.130 1.00 79.12 84 ALA A N 1
ATOM 662 C CA . ALA A 1 84 ? -22.911 3.398 45.961 1.00 79.12 84 ALA A CA 1
ATOM 663 C C . ALA A 1 84 ? -24.215 3.040 46.710 1.00 79.12 84 ALA A C 1
ATOM 665 O O . ALA A 1 84 ? -24.604 3.754 47.637 1.00 79.12 84 ALA A O 1
ATOM 666 N N . LEU A 1 85 ? -24.894 1.939 46.349 1.00 78.81 85 LEU A N 1
ATOM 667 C CA . LEU A 1 85 ? -26.105 1.490 47.040 1.00 78.81 85 LEU A CA 1
ATOM 668 C C . LEU A 1 85 ? -25.783 0.901 48.424 1.00 78.81 85 LEU A C 1
ATOM 670 O O . LEU A 1 85 ? -25.009 -0.049 48.566 1.00 78.81 85 LEU A O 1
ATOM 674 N N . HIS A 1 86 ? -26.449 1.430 49.453 1.00 62.56 86 HIS A N 1
ATOM 675 C CA . HIS A 1 86 ? -26.375 0.919 50.820 1.00 62.56 86 HIS A CA 1
ATOM 676 C C . HIS A 1 86 ? -27.160 -0.393 50.952 1.00 62.56 86 HIS A C 1
ATOM 678 O O . HIS A 1 86 ? -28.378 -0.403 51.114 1.00 62.56 86 HIS A O 1
ATOM 684 N N . GLY A 1 87 ? -26.447 -1.517 50.878 1.00 75.75 87 GLY A N 1
ATOM 685 C CA . GLY A 1 87 ? -26.996 -2.850 51.117 1.00 75.75 87 GLY A CA 1
ATOM 686 C C . GLY A 1 87 ? -26.273 -3.918 50.305 1.00 75.75 87 GLY A C 1
ATOM 687 O O . GLY A 1 87 ? -26.342 -3.932 49.078 1.00 75.75 87 GLY A O 1
ATOM 688 N N . GLU A 1 88 ? -25.606 -4.859 50.977 1.00 73.31 88 GLU A N 1
ATOM 689 C CA . GLU A 1 88 ? -24.742 -5.841 50.307 1.00 73.31 88 GLU A CA 1
ATOM 690 C C . GLU A 1 88 ? -25.510 -6.767 49.346 1.00 73.31 88 GLU A C 1
ATOM 692 O O . GLU A 1 88 ? -25.005 -7.107 48.275 1.00 73.31 88 GLU A O 1
ATOM 697 N N . ARG A 1 89 ? -26.760 -7.124 49.678 1.00 75.25 89 ARG A N 1
ATOM 698 C CA . ARG A 1 89 ? -27.643 -7.892 48.781 1.00 75.25 89 ARG A CA 1
ATOM 699 C C . ARG A 1 89 ? -28.043 -7.104 47.535 1.00 75.25 89 ARG A C 1
ATOM 701 O O . ARG A 1 89 ? -28.018 -7.661 46.443 1.00 75.25 89 ARG A O 1
ATOM 708 N N . VAL A 1 90 ? -28.382 -5.826 47.691 1.00 74.62 90 VAL A N 1
ATOM 709 C CA . VAL A 1 90 ? -28.842 -4.969 46.585 1.00 74.62 90 VAL A CA 1
ATOM 710 C C . VAL A 1 90 ? -27.677 -4.631 45.655 1.00 74.62 90 VAL A C 1
ATOM 712 O O . VAL A 1 90 ? -27.816 -4.694 44.438 1.00 74.62 90 VAL A O 1
ATOM 715 N N . ARG A 1 91 ? -26.487 -4.406 46.223 1.00 76.38 91 ARG A N 1
ATOM 716 C CA . ARG A 1 91 ? -25.235 -4.252 45.476 1.00 76.38 91 ARG A CA 1
ATOM 717 C C . ARG A 1 91 ? -24.901 -5.491 44.646 1.00 76.38 91 ARG A C 1
ATOM 719 O O . ARG A 1 91 ? -24.611 -5.366 43.460 1.00 76.38 91 ARG A O 1
ATOM 726 N N . LYS A 1 92 ? -24.959 -6.689 45.244 1.00 76.19 92 LYS A N 1
ATOM 727 C CA . LYS A 1 92 ? -24.693 -7.953 44.529 1.00 76.19 92 LYS A CA 1
ATOM 728 C C . LYS A 1 92 ? -25.718 -8.206 43.421 1.00 76.19 92 LYS A C 1
ATOM 730 O O . LYS A 1 92 ? -25.323 -8.617 42.336 1.00 76.19 92 LYS A O 1
ATOM 735 N N . ALA A 1 93 ? -26.995 -7.906 43.660 1.00 79.06 93 ALA A N 1
ATOM 736 C CA . ALA A 1 93 ? -28.038 -8.005 42.641 1.00 79.06 93 ALA A CA 1
ATOM 737 C C . ALA A 1 93 ? -27.822 -7.011 41.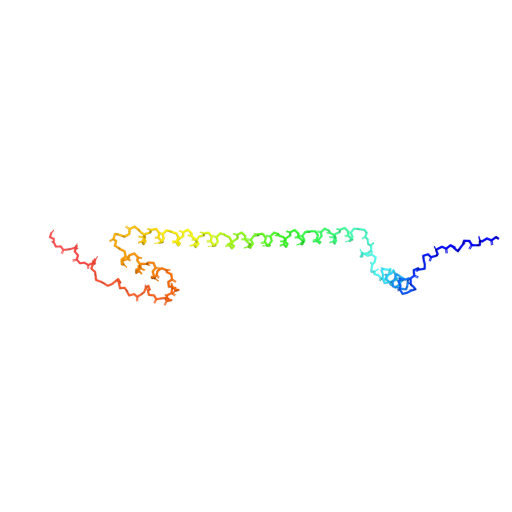480 1.00 79.06 93 ALA A C 1
ATOM 739 O O . ALA A 1 93 ? -27.933 -7.400 40.323 1.00 79.06 93 ALA A O 1
ATOM 740 N N . CYS A 1 94 ? -27.442 -5.762 41.776 1.00 76.12 94 CYS A N 1
ATOM 741 C CA . CYS A 1 94 ? -27.147 -4.729 40.774 1.00 76.12 94 CYS A CA 1
ATOM 742 C C . CYS A 1 94 ? -25.938 -5.10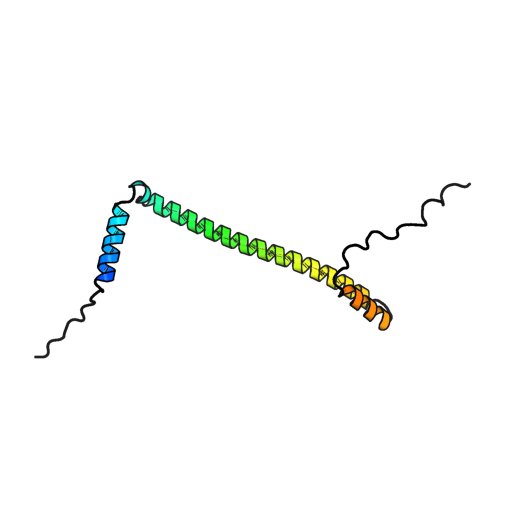1 39.901 1.00 76.12 94 CYS A C 1
ATOM 744 O O . CYS A 1 94 ? -26.006 -5.038 38.677 1.00 76.12 94 CYS A O 1
ATOM 746 N N . LEU A 1 95 ? -24.847 -5.575 40.514 1.00 78.12 95 LEU A N 1
ATOM 747 C CA . LEU A 1 95 ? -23.666 -6.035 39.777 1.00 78.12 95 LEU A CA 1
ATOM 748 C C . LEU A 1 95 ? -23.943 -7.298 38.947 1.00 78.12 95 LEU A C 1
ATOM 750 O O . LEU A 1 95 ? -23.356 -7.457 37.880 1.00 78.12 95 LEU A O 1
ATOM 754 N N . ALA A 1 96 ? -24.825 -8.189 39.408 1.00 78.31 96 ALA A N 1
ATOM 755 C CA . ALA A 1 96 ? -25.223 -9.370 38.644 1.00 78.31 96 ALA A CA 1
ATOM 756 C C . ALA A 1 96 ? -26.026 -9.001 37.386 1.00 78.31 96 ALA A C 1
ATOM 758 O O . ALA A 1 96 ? -25.800 -9.595 36.337 1.00 78.31 96 ALA A O 1
ATOM 759 N N . GLN A 1 97 ? -26.904 -7.995 37.469 1.00 75.69 97 GLN A N 1
ATOM 760 C CA . GLN A 1 97 ? -27.639 -7.486 36.305 1.00 75.69 97 GLN A CA 1
ATOM 761 C C . GLN A 1 97 ? -26.733 -6.733 35.324 1.00 75.69 97 GLN A C 1
ATOM 763 O O . GLN A 1 97 ? -26.915 -6.853 34.120 1.00 75.69 97 GLN A O 1
ATOM 768 N N . LEU A 1 98 ? -25.722 -6.012 35.819 1.00 72.38 98 LEU A N 1
ATOM 769 C CA . LEU A 1 98 ? -24.782 -5.277 34.969 1.00 72.38 98 LEU A CA 1
ATOM 770 C C . LEU A 1 98 ? -23.832 -6.193 34.174 1.00 72.38 98 LEU A C 1
ATOM 772 O O . LEU A 1 98 ? -23.449 -5.857 33.059 1.00 72.38 98 LEU A O 1
ATOM 776 N N . ASN A 1 99 ? -23.458 -7.345 34.741 1.00 70.75 99 ASN A N 1
ATOM 777 C CA . ASN A 1 99 ? -22.608 -8.341 34.075 1.00 70.75 99 ASN A CA 1
ATOM 778 C C . ASN A 1 99 ? -23.398 -9.345 33.216 1.00 70.75 99 ASN A C 1
ATOM 780 O O . ASN A 1 99 ? -22.789 -10.186 32.551 1.00 70.75 99 ASN A O 1
ATOM 784 N N . ALA A 1 100 ? -24.733 -9.304 33.242 1.00 71.94 100 ALA A N 1
ATOM 785 C CA . ALA A 1 100 ? -25.541 -10.115 32.345 1.00 71.94 100 ALA A CA 1
ATOM 786 C C . ALA A 1 100 ? -25.424 -9.549 30.915 1.00 71.94 100 ALA A C 1
ATOM 788 O O . ALA A 1 100 ? -25.518 -8.332 30.737 1.00 71.94 100 ALA A O 1
ATOM 789 N N . PRO A 1 101 ? -25.208 -10.387 29.883 1.00 49.56 101 PRO A N 1
ATOM 790 C CA . PRO A 1 101 ? -25.250 -9.921 28.502 1.00 49.56 101 PRO A CA 1
ATOM 791 C C . PRO A 1 101 ? -26.627 -9.308 28.249 1.00 49.56 101 PRO A C 1
ATOM 793 O O . PRO A 1 101 ? -27.636 -9.945 28.554 1.00 49.56 101 PRO A O 1
ATOM 796 N N . ALA A 1 102 ? -26.649 -8.067 27.753 1.00 51.03 102 ALA A N 1
ATOM 797 C CA . ALA A 1 102 ? -27.871 -7.299 27.552 1.00 51.03 102 ALA A CA 1
ATOM 798 C C . ALA A 1 102 ? -28.941 -8.172 26.871 1.00 51.03 102 ALA A C 1
ATOM 800 O O . ALA A 1 102 ? -28.702 -8.624 25.744 1.00 51.03 102 ALA A O 1
ATOM 801 N N . PRO A 1 103 ? -30.095 -8.438 27.512 1.00 45.97 103 PRO A N 1
ATOM 802 C CA . PRO A 1 103 ? -31.234 -8.942 26.772 1.00 45.97 103 PRO A CA 1
ATOM 803 C C . PRO A 1 103 ? -31.555 -7.879 25.722 1.00 45.97 103 PRO A C 1
ATOM 805 O O . PRO A 1 103 ? -31.761 -6.706 26.039 1.00 45.97 103 PRO A O 1
ATOM 808 N N . ALA A 1 104 ? -31.479 -8.278 24.454 1.00 50.12 104 ALA A N 1
ATOM 809 C CA . ALA A 1 104 ? -31.978 -7.466 23.367 1.00 50.12 104 ALA A CA 1
ATOM 810 C C . ALA A 1 104 ? -33.433 -7.105 23.694 1.00 50.12 104 ALA A C 1
ATOM 812 O O . ALA A 1 104 ? -34.249 -7.993 23.912 1.00 50.12 104 ALA A O 1
ATOM 813 N N . GLU A 1 105 ? -33.705 -5.804 23.738 1.00 52.59 105 GLU A N 1
ATOM 814 C CA . GLU A 1 105 ? -35.043 -5.219 23.805 1.00 52.59 105 GLU A CA 1
ATOM 815 C C . GLU A 1 105 ? -35.861 -5.479 25.079 1.00 52.59 105 GLU A C 1
ATOM 817 O O . GLU A 1 105 ? -36.786 -6.278 25.111 1.00 52.59 105 GLU A O 1
ATOM 822 N N . GLU A 1 106 ? -35.632 -4.642 26.090 1.00 47.81 106 GLU A N 1
ATOM 823 C CA . GLU A 1 106 ? -36.705 -4.202 26.993 1.00 47.81 106 GLU A CA 1
ATOM 824 C C . GLU A 1 106 ? -36.589 -2.682 27.194 1.00 47.81 106 GLU A C 1
ATOM 826 O O . GLU A 1 106 ? -36.324 -2.151 28.266 1.00 47.81 106 GLU A O 1
ATOM 831 N N . SER A 1 107 ? -36.672 -1.949 26.079 1.00 44.66 107 SER A N 1
ATOM 832 C CA . SER A 1 107 ? -36.892 -0.491 26.057 1.00 44.66 107 SER A CA 1
ATOM 833 C C . SER A 1 107 ? -38.294 -0.139 25.549 1.00 44.66 107 SER A C 1
ATOM 835 O O . SER A 1 107 ? -38.563 1.009 25.201 1.00 44.66 107 SER A O 1
ATOM 837 N N . ALA A 1 108 ? -39.198 -1.117 25.539 1.00 49.34 108 ALA A N 1
ATOM 838 C CA . ALA A 1 108 ? -40.594 -0.954 25.170 1.00 49.34 108 ALA A CA 1
ATOM 839 C C . ALA A 1 108 ? -41.494 -1.675 26.184 1.00 49.34 108 ALA A C 1
ATOM 841 O O . ALA A 1 108 ? -42.108 -2.659 25.823 1.00 49.34 108 ALA A O 1
ATOM 842 N N . GLU A 1 109 ? -41.491 -1.230 27.448 1.00 45.75 109 GLU A N 1
ATOM 843 C CA . GLU A 1 109 ? -42.555 -1.462 28.451 1.00 45.75 109 GLU A CA 1
ATOM 844 C C . GLU A 1 109 ? -42.111 -0.710 29.731 1.00 45.75 109 GLU A C 1
ATOM 846 O O . GLU A 1 109 ? -41.300 -1.180 30.513 1.00 45.75 109 GLU A O 1
ATOM 851 N N . THR A 1 110 ? -42.422 0.550 30.018 1.00 43.22 110 THR A N 1
ATOM 852 C CA . THR A 1 110 ? -43.713 1.009 30.537 1.00 43.22 110 THR A CA 1
ATOM 853 C C . THR A 1 110 ? -43.539 2.513 30.808 1.00 43.22 110 THR A C 1
ATOM 855 O O . THR A 1 110 ? -43.180 2.937 31.904 1.00 43.22 110 THR A O 1
ATOM 858 N N . ARG A 1 111 ? -43.732 3.362 29.794 1.00 45.69 111 ARG A N 1
ATOM 859 C CA . ARG A 1 111 ? -44.133 4.764 30.013 1.00 45.69 111 ARG A CA 1
ATOM 860 C C . ARG A 1 111 ? -45.630 4.845 29.725 1.00 45.69 111 ARG A C 1
ATOM 862 O O . ARG A 1 111 ? -46.059 5.546 28.819 1.00 45.69 111 ARG A O 1
ATOM 869 N N . SER A 1 112 ? -46.394 4.072 30.487 1.00 50.91 112 SER A N 1
ATOM 870 C CA . SER A 1 112 ? -47.821 4.284 30.685 1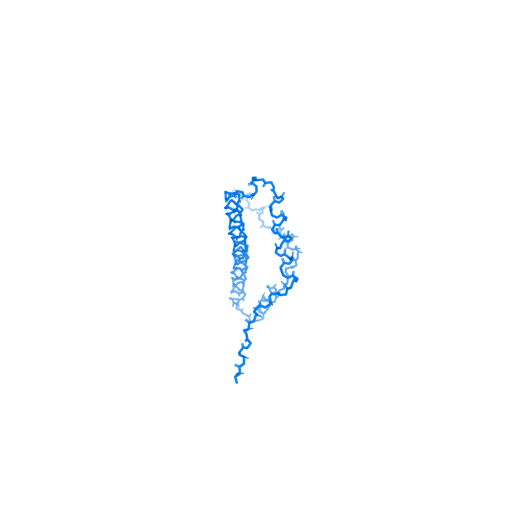.00 50.91 112 SER A CA 1
ATOM 871 C C . SER A 1 112 ? -48.010 4.783 32.110 1.00 50.91 112 SER A C 1
ATOM 873 O O . SER A 1 112 ? -47.381 4.288 33.040 1.00 50.91 112 SER A O 1
ATOM 875 N N . ASP A 1 113 ? -48.863 5.794 32.222 1.00 45.19 113 ASP A N 1
ATOM 876 C CA . ASP A 1 113 ? -49.485 6.274 33.451 1.00 45.19 113 ASP A CA 1
ATOM 877 C C . ASP A 1 113 ? -48.623 7.156 34.364 1.00 45.19 113 ASP A C 1
ATOM 879 O O . ASP A 1 113 ? -47.949 6.714 35.289 1.00 45.19 113 ASP A O 1
ATOM 883 N N . THR A 1 114 ? -48.752 8.469 34.137 1.00 50.22 114 THR A N 1
ATOM 884 C CA . THR A 1 114 ? -49.090 9.504 35.150 1.00 50.22 114 THR A CA 1
ATOM 885 C C . THR A 1 114 ? -48.347 10.819 34.884 1.00 50.22 114 THR A C 1
ATOM 887 O O . THR A 1 114 ? -47.539 11.249 35.699 1.00 50.22 114 THR A O 1
ATOM 890 N N . GLN A 1 115 ? -48.604 11.502 33.757 1.00 48.97 115 GLN A N 1
ATOM 891 C CA . GLN A 1 115 ? -48.323 12.949 33.696 1.00 48.97 115 GLN A CA 1
ATOM 892 C C . GLN A 1 115 ? -49.040 13.732 32.583 1.00 48.97 115 GLN A C 1
ATOM 894 O O . GLN A 1 115 ? -48.486 14.682 32.047 1.00 48.97 115 GLN A O 1
ATOM 899 N N . VAL A 1 116 ? -50.280 13.391 32.222 1.00 48.72 116 VAL A N 1
ATOM 900 C CA . VAL A 1 116 ? -51.109 14.291 31.392 1.00 48.72 116 VAL A CA 1
ATOM 901 C C . VAL A 1 116 ? -52.556 14.264 31.881 1.00 48.72 116 VAL A C 1
ATOM 903 O O . VAL A 1 116 ? -53.434 13.768 31.196 1.00 48.72 116 VAL A O 1
ATOM 906 N N . ALA A 1 117 ? -52.801 14.750 33.102 1.00 48.31 117 ALA A N 1
ATOM 907 C CA . ALA A 1 117 ? -54.129 15.208 33.545 1.00 48.31 117 ALA A CA 1
ATOM 908 C C . ALA A 1 117 ? -54.053 15.946 34.899 1.00 48.31 117 ALA A C 1
ATOM 910 O O . ALA A 1 117 ? -54.796 15.647 35.827 1.00 48.31 117 ALA A O 1
ATOM 911 N N . GLN A 1 118 ? -53.143 16.910 35.052 1.00 52.97 118 GLN A N 1
ATOM 912 C CA . GLN A 1 118 ? -53.199 17.835 36.192 1.00 52.97 118 GLN A CA 1
ATOM 913 C C . GLN A 1 118 ? -52.860 19.253 35.727 1.00 52.97 118 GLN A C 1
ATOM 915 O O . GLN A 1 118 ? -51.873 19.855 36.123 1.00 52.97 118 GLN A O 1
ATOM 920 N N . SER A 1 119 ? -53.659 19.748 34.781 1.00 53.72 119 SER A N 1
ATOM 921 C CA . SER A 1 119 ? -53.615 21.129 34.288 1.00 53.72 119 SER A CA 1
ATOM 922 C C . SER A 1 119 ? -54.933 21.464 33.581 1.00 53.72 119 SER A C 1
ATOM 924 O O . SER A 1 119 ? -54.975 21.685 32.376 1.00 53.72 119 SER A O 1
ATOM 926 N N . SER A 1 120 ? -56.053 21.396 34.302 1.00 57.38 120 SER A N 1
ATOM 927 C CA . SER A 1 120 ? -57.256 22.159 33.943 1.00 57.38 120 SER A CA 1
ATOM 928 C C . SER A 1 120 ? -58.263 22.085 35.084 1.00 57.38 120 SER A C 1
ATOM 930 O O . SER A 1 120 ? -58.884 21.049 35.307 1.00 57.38 120 SER A O 1
ATOM 932 N N . GLY A 1 121 ? -58.382 23.169 35.846 1.00 51.41 121 GLY A N 1
ATOM 933 C CA . GLY A 1 121 ? -59.387 23.281 36.897 1.00 51.41 121 GLY A CA 1
ATOM 934 C C . GLY A 1 121 ? -58.955 24.173 38.047 1.00 51.41 121 GLY A C 1
ATOM 935 O O . GLY A 1 121 ? -58.710 23.672 39.140 1.00 51.41 121 GLY A O 1
ATOM 936 N N . ARG A 1 122 ? -58.878 25.483 37.814 1.00 40.22 122 ARG A N 1
ATOM 937 C CA . ARG A 1 122 ? -59.841 26.461 38.345 1.00 40.22 122 ARG A CA 1
ATOM 938 C C . ARG A 1 122 ? -59.395 27.876 37.985 1.00 40.22 122 ARG A C 1
ATOM 940 O O . ARG A 1 122 ? -58.183 28.151 38.095 1.00 40.22 122 ARG A O 1
#

Sequence (122 aa):
MNTLHPSTWQMPHTMADAIGRARAWWFGLPPAVRTPAWVITMSLLVCLLLLVAFHQVVSQSVRQGELLRMQVTSHAEAVWRCNALHGERVRKACLAQLNAPAPAEESAETRSDTQVAQSSGR

Radius of gyration: 36.82 Å; chains: 1; bounding box: 116×56×74 Å

Secondary structure (DSSP, 8-state):
------------HHHHHHHHHHHHHHHHS-TTTTSHHHHHHHHHHHHHHHHHHHHHHHHHHHHHHHHHHHHHHHHHHHHHHHHHSS-HHHHHHHHHHHTSPPPS--SSS---SSSSSSS---

pLDDT: mean 70.19, std 15.42, range [40.22, 96.06]

Foldseek 3Di:
DDDDDPPPPPDPVVVVVVVVVVVVVVVVDDVVCVDPVNVVVVVVVVVVVVVVVVVVVVVVVVVVVVVVVVVVVVLVVQLVVLVPDPDPVSSVVSVVVSPPDDDPDPPPDDPDDDDPDDPDDD